Protein AF-A0A9I3EGW0-F1 (afdb_monomer_lite)

Structure (mmCIF, N/CA/C/O backbone):
data_AF-A0A9I3EGW0-F1
#
_entry.id   AF-A0A9I3EGW0-F1
#
loop_
_atom_site.group_PDB
_atom_site.id
_atom_site.type_symbol
_atom_site.label_atom_id
_atom_site.label_alt_id
_atom_site.label_comp_id
_atom_site.label_asym_id
_atom_site.label_entity_id
_atom_site.label_seq_id
_atom_site.pdbx_PDB_ins_code
_atom_site.Cartn_x
_atom_site.Cartn_y
_atom_site.Cartn_z
_atom_site.occupancy
_atom_site.B_iso_or_equiv
_atom_site.auth_seq_id
_atom_site.auth_comp_id
_atom_site.auth_asym_id
_atom_site.auth_atom_id
_atom_site.pdbx_PDB_model_num
ATOM 1 N N . MET A 1 1 ? 18.876 0.125 -2.540 1.00 63.03 1 MET A N 1
ATOM 2 C CA . MET A 1 1 ? 18.101 0.231 -1.279 1.00 63.03 1 MET A CA 1
ATOM 3 C C . MET A 1 1 ? 19.031 0.445 -0.077 1.00 63.03 1 MET A C 1
ATOM 5 O O . MET A 1 1 ? 20.133 -0.092 -0.082 1.00 63.03 1 MET A O 1
ATOM 9 N N . LYS A 1 2 ? 18.629 1.216 0.947 1.00 75.75 2 LYS A N 1
ATOM 10 C CA . LYS A 1 2 ? 19.379 1.402 2.211 1.00 75.75 2 LYS A CA 1
ATOM 11 C C . LYS A 1 2 ? 18.421 1.216 3.392 1.00 75.75 2 LYS A C 1
ATOM 13 O O . LYS A 1 2 ? 17.293 1.690 3.308 1.00 75.75 2 LYS A O 1
ATOM 18 N N . SER A 1 3 ? 18.855 0.535 4.456 1.00 78.50 3 SER A N 1
ATOM 19 C CA . SER A 1 3 ? 18.049 0.418 5.678 1.00 78.50 3 SER A CA 1
ATOM 20 C C . SER A 1 3 ? 18.000 1.743 6.449 1.00 78.50 3 SER A C 1
ATOM 22 O O . SER A 1 3 ? 18.949 2.532 6.416 1.00 78.50 3 SER A O 1
ATOM 24 N N . SER A 1 4 ? 16.899 1.971 7.165 1.00 78.62 4 SER A N 1
ATOM 25 C CA . SER A 1 4 ? 16.780 3.022 8.179 1.00 78.62 4 SER A CA 1
ATOM 26 C C . SER A 1 4 ? 17.587 2.709 9.447 1.00 78.62 4 SER A C 1
ATOM 28 O O . SER A 1 4 ? 17.860 3.614 10.231 1.00 78.62 4 SER A O 1
ATOM 30 N N . VAL A 1 5 ? 17.983 1.448 9.655 1.00 84.06 5 VAL A N 1
ATOM 31 C CA . VAL A 1 5 ? 18.788 1.004 10.799 1.00 84.06 5 VAL A CA 1
ATOM 32 C C . VAL A 1 5 ? 20.274 1.078 10.454 1.00 84.06 5 VAL A C 1
ATOM 34 O O . VAL A 1 5 ? 20.727 0.593 9.413 1.00 84.06 5 VAL A O 1
ATOM 37 N N . GLN A 1 6 ? 21.060 1.689 11.342 1.00 84.75 6 GLN A N 1
ATOM 38 C CA . GLN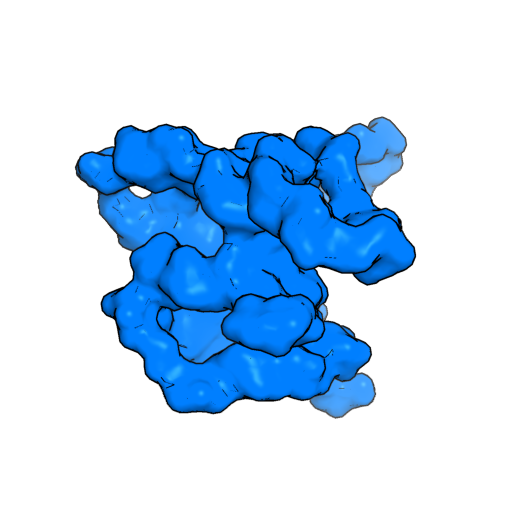 A 1 6 ? 22.506 1.776 11.166 1.00 84.75 6 GLN A CA 1
ATOM 39 C C . GLN A 1 6 ? 23.142 0.380 11.232 1.00 84.75 6 GLN A C 1
ATOM 41 O O . GLN A 1 6 ? 22.783 -0.439 12.071 1.00 84.75 6 GLN A O 1
ATOM 46 N N . ASN A 1 7 ? 24.113 0.131 10.353 1.00 87.50 7 ASN A N 1
ATOM 47 C CA . ASN A 1 7 ? 24.837 -1.139 10.229 1.00 87.50 7 ASN A CA 1
ATOM 48 C C . ASN A 1 7 ? 23.990 -2.351 9.786 1.00 87.50 7 ASN A C 1
ATOM 50 O O . ASN A 1 7 ? 24.441 -3.489 9.908 1.00 87.50 7 ASN A O 1
ATOM 54 N N . GLU A 1 8 ? 22.802 -2.133 9.217 1.00 89.81 8 GLU A N 1
ATOM 55 C CA . GLU A 1 8 ? 21.998 -3.192 8.606 1.00 89.81 8 GLU A CA 1
ATOM 56 C C . GLU A 1 8 ? 22.183 -3.218 7.078 1.00 89.81 8 GLU A C 1
ATOM 58 O O . GLU A 1 8 ? 21.819 -2.279 6.368 1.00 89.81 8 GLU A O 1
ATOM 63 N N . PHE A 1 9 ? 22.744 -4.316 6.557 1.00 91.38 9 PHE A N 1
ATOM 64 C CA . PHE A 1 9 ? 23.149 -4.416 5.144 1.00 91.38 9 PHE A CA 1
ATOM 65 C C . PHE A 1 9 ? 22.477 -5.546 4.359 1.00 91.38 9 PHE A C 1
ATOM 67 O O . PHE A 1 9 ? 22.663 -5.627 3.145 1.00 91.38 9 PHE A O 1
ATOM 74 N N . TRP A 1 10 ? 21.696 -6.419 5.006 1.00 92.50 10 TRP A N 1
ATOM 75 C CA . TRP A 1 10 ? 21.163 -7.623 4.355 1.00 92.50 10 TRP A CA 1
ATOM 76 C C . TRP A 1 10 ? 20.303 -7.284 3.128 1.00 92.50 10 TRP A C 1
ATOM 78 O O . TRP A 1 10 ? 20.488 -7.889 2.076 1.00 92.50 10 TRP A O 1
ATOM 88 N N . ALA A 1 11 ? 19.442 -6.264 3.212 1.00 88.44 11 ALA A N 1
ATOM 89 C CA . ALA A 1 11 ? 18.578 -5.859 2.104 1.00 88.44 11 ALA A CA 1
ATOM 90 C C . ALA A 1 11 ? 19.389 -5.355 0.897 1.00 88.44 11 ALA A C 1
ATOM 92 O O . ALA A 1 11 ? 19.108 -5.723 -0.243 1.00 88.44 11 ALA A O 1
ATOM 93 N N . ALA A 1 12 ? 20.446 -4.573 1.147 1.00 89.81 12 ALA A N 1
ATOM 94 C CA . ALA A 1 12 ? 21.348 -4.092 0.101 1.00 89.81 12 ALA A CA 1
ATOM 95 C C . ALA A 1 12 ? 22.128 -5.246 -0.557 1.00 89.81 12 ALA A C 1
ATOM 97 O O . ALA A 1 12 ? 22.338 -5.247 -1.770 1.00 89.81 12 ALA A O 1
ATOM 98 N N . LEU A 1 13 ? 22.533 -6.251 0.228 1.00 92.69 13 LEU A N 1
ATOM 99 C CA . LEU A 1 13 ? 23.210 -7.445 -0.284 1.00 92.69 13 LEU A CA 1
ATOM 100 C C . LEU A 1 13 ? 22.276 -8.317 -1.135 1.00 92.69 13 LEU A C 1
ATOM 102 O O . LEU A 1 13 ? 22.690 -8.779 -2.199 1.00 92.69 13 LEU A O 1
ATOM 106 N N . VAL A 1 14 ? 21.023 -8.503 -0.711 1.00 91.25 14 VAL A N 1
ATOM 107 C CA . VAL A 1 14 ? 20.000 -9.232 -1.481 1.00 91.25 14 VAL A CA 1
ATOM 108 C C . VAL A 1 14 ? 19.711 -8.525 -2.805 1.00 91.25 14 VAL A C 1
ATOM 110 O O . VAL A 1 14 ? 19.747 -9.162 -3.857 1.00 91.25 14 VAL A O 1
ATOM 113 N N . GLU A 1 15 ? 19.507 -7.206 -2.786 1.00 89.81 15 GLU A N 1
ATOM 114 C CA . GLU A 1 15 ? 19.303 -6.403 -3.999 1.00 89.81 15 GLU A CA 1
ATOM 115 C C . GLU A 1 15 ? 20.497 -6.527 -4.961 1.00 89.81 15 GLU A C 1
ATOM 117 O O . GLU A 1 15 ? 20.309 -6.733 -6.160 1.00 89.81 15 GLU A O 1
ATOM 122 N N . LYS A 1 16 ? 21.733 -6.488 -4.442 1.00 92.06 16 LYS A N 1
ATOM 123 C CA . LYS A 1 16 ? 22.950 -6.678 -5.245 1.00 92.06 16 LYS A CA 1
ATOM 124 C C . LYS A 1 16 ? 23.021 -8.064 -5.884 1.00 92.06 16 LYS A C 1
ATOM 126 O O . LYS A 1 16 ? 23.412 -8.183 -7.045 1.00 92.06 16 LYS A O 1
ATOM 131 N N . ALA A 1 17 ? 22.675 -9.113 -5.140 1.00 92.44 17 ALA A N 1
ATOM 132 C CA . ALA A 1 17 ? 22.644 -10.474 -5.667 1.00 92.44 17 ALA A CA 1
ATOM 133 C C . ALA A 1 17 ? 21.592 -10.616 -6.780 1.00 92.44 17 ALA A C 1
ATOM 135 O O . ALA A 1 17 ? 21.874 -11.215 -7.817 1.00 92.44 17 ALA A O 1
ATOM 136 N N . TYR A 1 18 ? 20.424 -9.995 -6.600 1.00 89.31 18 TYR A N 1
ATOM 137 C CA . TYR A 1 18 ? 19.362 -9.961 -7.602 1.00 89.31 18 TYR A CA 1
ATOM 138 C C . TYR A 1 18 ? 19.782 -9.190 -8.865 1.00 89.31 18 TYR A C 1
ATOM 140 O O . TYR A 1 18 ? 19.627 -9.690 -9.977 1.00 89.31 18 TYR A O 1
ATOM 148 N N . ALA A 1 19 ? 20.418 -8.026 -8.708 1.00 90.25 19 ALA A N 1
ATOM 149 C CA . ALA A 1 19 ? 20.994 -7.265 -9.819 1.00 90.25 19 ALA A CA 1
ATOM 150 C C . ALA A 1 19 ? 22.051 -8.078 -10.581 1.00 90.25 19 ALA A C 1
ATOM 152 O O . ALA A 1 19 ? 22.057 -8.094 -11.809 1.00 90.25 19 ALA A O 1
ATOM 153 N N . LYS A 1 20 ? 22.918 -8.806 -9.863 1.00 92.69 20 LYS A N 1
ATOM 154 C CA . LYS A 1 20 ? 23.927 -9.686 -10.472 1.00 92.69 20 LYS A CA 1
ATOM 155 C C . LYS A 1 20 ? 23.286 -10.794 -11.311 1.00 92.69 20 LYS A C 1
ATOM 157 O O . LYS A 1 20 ? 23.774 -11.063 -12.404 1.00 92.69 20 LYS A O 1
ATOM 162 N N . LEU A 1 21 ? 22.210 -11.419 -10.825 1.00 89.62 21 LEU A N 1
ATOM 163 C CA . LEU A 1 21 ? 21.470 -12.446 -11.570 1.00 89.62 21 LEU A CA 1
ATOM 164 C C . LEU A 1 21 ? 20.878 -11.892 -12.877 1.00 89.62 21 LEU A C 1
ATOM 166 O O . LEU A 1 21 ? 20.855 -12.590 -13.886 1.00 89.62 21 LEU A O 1
ATOM 170 N N . HIS A 1 22 ? 20.435 -10.634 -12.861 1.00 87.69 22 HIS A N 1
ATOM 171 C CA . HIS A 1 22 ? 19.840 -9.953 -14.013 1.00 87.69 22 HIS A CA 1
ATOM 172 C C . HIS A 1 22 ? 20.840 -9.141 -14.857 1.00 87.69 22 HIS A C 1
ATOM 174 O O . HIS A 1 22 ? 20.438 -8.472 -15.806 1.00 87.69 22 HIS A O 1
ATOM 180 N N . GLY A 1 23 ? 22.138 -9.220 -14.553 1.00 91.25 23 GLY A N 1
ATOM 181 C CA . GLY A 1 23 ? 23.229 -8.609 -15.318 1.00 91.25 23 GLY A CA 1
ATOM 182 C C . GLY A 1 23 ? 23.638 -7.206 -14.861 1.00 91.25 23 GLY A C 1
ATOM 183 O O . GLY A 1 23 ? 24.823 -6.881 -14.910 1.00 91.25 23 GLY A O 1
ATOM 184 N N . SER A 1 24 ? 22.712 -6.379 -14.373 1.00 90.25 24 SER A N 1
ATOM 185 C CA . SER A 1 24 ? 23.023 -5.045 -13.842 1.00 90.25 24 SER A CA 1
ATOM 186 C C . SER A 1 24 ? 21.921 -4.514 -12.916 1.00 90.25 24 SER A C 1
ATOM 188 O O . SER A 1 24 ? 20.814 -5.047 -12.867 1.00 90.25 24 SER A O 1
ATOM 190 N N . TYR A 1 25 ? 22.210 -3.432 -12.183 1.00 86.81 25 TYR A N 1
ATOM 191 C CA . TYR A 1 25 ? 21.179 -2.687 -11.443 1.00 86.81 25 TYR A CA 1
ATOM 192 C C . TYR A 1 25 ? 20.186 -1.993 -12.380 1.00 86.81 25 TYR A C 1
ATOM 194 O O . TYR A 1 25 ? 19.007 -1.895 -12.060 1.00 86.81 25 TYR A O 1
ATOM 202 N N . GLU A 1 26 ? 20.654 -1.538 -13.542 1.00 87.81 26 GLU A N 1
ATOM 203 C CA . GLU A 1 26 ? 19.813 -0.900 -14.556 1.00 87.81 26 GLU A CA 1
ATOM 204 C C . GLU A 1 26 ? 18.761 -1.871 -15.105 1.00 87.81 26 GLU A C 1
ATOM 206 O O . GLU A 1 26 ? 17.613 -1.485 -15.303 1.00 87.81 26 GLU A O 1
ATOM 211 N N . ALA A 1 27 ? 19.099 -3.159 -15.225 1.00 85.62 27 ALA A N 1
ATOM 212 C CA . ALA A 1 27 ? 18.158 -4.205 -15.625 1.00 85.62 27 ALA A CA 1
ATOM 213 C C . ALA A 1 27 ? 16.997 -4.417 -14.629 1.00 85.62 27 ALA A C 1
ATOM 215 O O . ALA A 1 27 ? 16.019 -5.087 -14.964 1.00 85.62 27 ALA A O 1
ATOM 216 N N . LEU A 1 28 ? 17.088 -3.866 -13.411 1.00 81.25 28 LEU A N 1
ATOM 217 C CA . LEU A 1 28 ? 16.010 -3.900 -12.418 1.00 81.25 28 LEU A CA 1
ATOM 218 C C . LEU A 1 28 ? 15.031 -2.721 -12.548 1.00 81.25 28 LEU A C 1
ATOM 220 O O . LEU A 1 28 ? 13.969 -2.743 -11.919 1.00 81.25 28 LEU A O 1
ATOM 224 N N . ALA A 1 29 ? 15.362 -1.696 -13.340 1.00 76.94 29 ALA A N 1
ATOM 225 C CA . ALA A 1 29 ? 14.487 -0.550 -13.550 1.00 76.94 29 ALA A CA 1
ATOM 226 C C . ALA A 1 29 ? 13.197 -0.975 -14.277 1.00 76.94 29 ALA A C 1
ATOM 228 O O . ALA A 1 29 ? 13.233 -1.692 -15.274 1.00 76.94 29 ALA A O 1
ATOM 229 N N . GLY A 1 30 ? 12.040 -0.540 -13.769 1.00 68.19 30 GLY A N 1
ATOM 230 C CA . GLY A 1 30 ? 10.738 -0.828 -14.387 1.00 68.19 30 GLY A CA 1
ATOM 231 C C . GLY A 1 30 ? 10.190 -2.243 -14.146 1.00 68.19 30 GLY A C 1
ATOM 232 O O . GLY A 1 30 ? 9.324 -2.704 -14.889 1.00 68.19 30 GLY A O 1
ATOM 233 N N . GLY A 1 31 ? 10.673 -2.958 -13.126 1.00 68.44 31 GLY A N 1
ATOM 234 C CA . GLY A 1 31 ? 10.136 -4.270 -12.756 1.00 68.44 31 GLY A CA 1
ATOM 235 C C . GLY A 1 31 ? 8.711 -4.217 -12.181 1.00 68.44 31 GLY A C 1
ATOM 236 O O . GLY A 1 31 ? 8.377 -3.350 -11.380 1.00 68.44 31 GLY A O 1
ATOM 237 N N . THR A 1 32 ? 7.871 -5.193 -12.537 1.00 69.31 32 THR A N 1
ATOM 238 C CA . THR A 1 32 ? 6.549 -5.408 -11.917 1.00 69.31 32 THR A CA 1
ATOM 239 C C . THR A 1 32 ? 6.678 -6.154 -10.587 1.00 69.31 32 THR A C 1
ATOM 241 O O . THR A 1 32 ? 7.489 -7.084 -10.497 1.00 69.31 32 THR A O 1
ATOM 244 N N . GLY A 1 33 ? 5.811 -5.863 -9.610 1.00 71.50 33 GLY A N 1
ATOM 245 C CA . GLY A 1 33 ? 5.782 -6.553 -8.309 1.00 71.50 33 GLY A CA 1
ATOM 246 C C . GLY A 1 33 ? 5.714 -8.087 -8.404 1.00 71.50 33 GLY A C 1
ATOM 247 O O . GLY A 1 33 ? 6.347 -8.781 -7.610 1.00 71.50 33 GLY A O 1
ATOM 248 N N . ILE A 1 34 ? 5.052 -8.616 -9.440 1.00 78.12 34 ILE A N 1
ATOM 249 C CA . ILE A 1 34 ? 4.980 -10.053 -9.762 1.00 78.12 34 ILE A CA 1
ATOM 250 C C . ILE A 1 34 ? 6.369 -10.695 -9.870 1.00 78.12 34 ILE A C 1
ATOM 252 O O . ILE A 1 34 ? 6.611 -11.748 -9.279 1.00 78.12 34 ILE A O 1
ATOM 256 N N . ARG A 1 35 ? 7.292 -10.070 -10.617 1.00 77.62 35 ARG A N 1
ATOM 257 C CA . ARG A 1 35 ? 8.626 -10.634 -10.891 1.00 77.62 35 ARG A CA 1
ATOM 258 C C . ARG A 1 35 ? 9.433 -10.753 -9.606 1.00 77.62 35 ARG A C 1
ATOM 260 O O . ARG A 1 35 ? 9.998 -11.809 -9.348 1.00 77.62 35 ARG A O 1
ATOM 267 N N . GLY A 1 36 ? 9.422 -9.699 -8.788 1.00 79.19 36 GLY A N 1
ATOM 268 C CA . GLY A 1 36 ? 10.103 -9.696 -7.495 1.00 79.19 36 GLY A CA 1
ATOM 269 C C . GLY A 1 36 ? 9.534 -10.748 -6.543 1.00 79.19 36 GLY A C 1
ATOM 270 O O . GLY A 1 36 ? 10.288 -11.535 -5.979 1.00 79.19 36 GLY A O 1
ATOM 271 N N . MET A 1 37 ? 8.207 -10.823 -6.408 1.00 82.38 37 MET A N 1
ATOM 272 C CA . MET A 1 37 ? 7.581 -11.791 -5.502 1.00 82.38 37 MET A CA 1
ATOM 273 C C . MET A 1 37 ? 7.795 -13.238 -5.944 1.00 82.38 37 MET A C 1
ATOM 275 O O . MET A 1 37 ? 8.158 -14.074 -5.117 1.00 82.38 37 MET A O 1
ATOM 279 N N . THR A 1 38 ? 7.646 -13.529 -7.237 1.00 82.88 38 THR A N 1
ATOM 280 C CA . THR A 1 38 ? 7.876 -14.879 -7.773 1.00 82.88 38 THR A CA 1
ATOM 281 C C . THR A 1 38 ? 9.329 -15.297 -7.577 1.00 82.88 38 THR A C 1
ATOM 283 O O . THR A 1 38 ? 9.592 -16.401 -7.113 1.00 82.88 38 THR A O 1
ATOM 286 N N . ALA A 1 39 ? 10.286 -14.411 -7.866 1.00 82.94 39 ALA A N 1
ATOM 287 C CA . ALA A 1 39 ? 11.700 -14.749 -7.753 1.00 82.94 39 ALA A CA 1
ATOM 288 C C . ALA A 1 39 ? 12.163 -14.947 -6.301 1.00 82.94 39 ALA A C 1
ATOM 290 O O . ALA A 1 39 ? 13.024 -15.783 -6.045 1.00 82.94 39 ALA A O 1
ATOM 291 N N . LEU A 1 40 ? 11.592 -14.201 -5.349 1.00 81.88 40 LEU A N 1
ATOM 292 C CA . LEU A 1 40 ? 11.974 -14.293 -3.937 1.00 81.88 40 LEU A CA 1
ATOM 293 C C . LEU A 1 40 ? 11.271 -15.426 -3.185 1.00 81.88 40 LEU A C 1
ATOM 295 O O . LEU A 1 40 ? 11.812 -15.922 -2.201 1.00 81.88 40 LEU A O 1
ATOM 299 N N . THR A 1 41 ? 10.070 -15.823 -3.612 1.00 83.56 41 THR A N 1
ATOM 300 C CA . THR A 1 41 ? 9.254 -16.794 -2.862 1.00 83.56 41 THR A CA 1
ATOM 301 C C . THR A 1 41 ? 9.033 -18.115 -3.588 1.00 83.56 41 THR A C 1
ATOM 303 O O . THR A 1 41 ? 8.706 -19.106 -2.940 1.00 83.56 41 THR A O 1
ATOM 306 N N . GLY A 1 42 ? 9.158 -18.145 -4.918 1.00 83.12 42 GLY A N 1
ATOM 307 C CA . GLY A 1 42 ? 8.684 -19.261 -5.741 1.00 83.12 42 GLY A CA 1
ATOM 308 C C . GLY A 1 42 ? 7.170 -19.501 -5.644 1.00 83.12 42 GLY A C 1
ATOM 309 O O . GLY A 1 42 ? 6.698 -20.557 -6.059 1.00 83.12 42 GLY A O 1
ATOM 310 N N . GLY A 1 43 ? 6.422 -18.566 -5.047 1.00 84.81 43 GLY A N 1
ATOM 311 C CA . GLY A 1 43 ? 4.992 -18.675 -4.796 1.00 84.81 43 GLY A CA 1
ATOM 312 C C . GLY A 1 43 ? 4.136 -18.389 -6.026 1.00 84.81 43 GLY A C 1
ATOM 313 O O . GLY A 1 43 ? 4.611 -17.909 -7.056 1.00 84.81 43 GLY A O 1
ATOM 314 N N . ILE A 1 44 ? 2.842 -18.672 -5.895 1.00 86.81 44 ILE A N 1
ATOM 315 C CA . ILE A 1 44 ? 1.855 -18.411 -6.942 1.00 86.81 44 ILE A CA 1
ATOM 316 C C . ILE A 1 44 ? 1.363 -16.974 -6.784 1.00 86.81 44 ILE A C 1
ATOM 318 O O . ILE A 1 44 ? 0.809 -16.604 -5.747 1.00 86.81 44 ILE A O 1
ATOM 322 N N . THR A 1 45 ? 1.557 -16.167 -7.824 1.00 87.94 45 THR A N 1
ATOM 323 C CA . THR A 1 45 ? 1.125 -14.768 -7.860 1.00 87.94 45 THR A CA 1
ATOM 324 C C . THR A 1 45 ? -0.173 -14.603 -8.641 1.00 87.94 45 THR A C 1
ATOM 326 O O . THR A 1 45 ? -0.251 -15.003 -9.801 1.00 87.94 45 THR A O 1
ATOM 329 N N . ALA A 1 46 ? -1.153 -13.935 -8.043 1.00 89.25 46 ALA A N 1
ATOM 330 C CA . ALA A 1 46 ? -2.344 -13.427 -8.707 1.00 89.25 46 ALA A CA 1
ATOM 331 C C . ALA A 1 46 ? -2.228 -11.906 -8.881 1.00 89.25 46 ALA A C 1
ATOM 333 O O . ALA A 1 46 ? -1.854 -11.200 -7.945 1.00 89.25 46 ALA A O 1
ATOM 334 N N . HIS A 1 47 ? -2.550 -11.405 -10.073 1.00 90.50 47 HIS A N 1
ATOM 335 C CA . HIS A 1 47 ? -2.544 -9.978 -10.405 1.00 90.50 47 HIS A CA 1
ATOM 336 C C . HIS A 1 47 ? -3.972 -9.498 -10.657 1.00 90.50 47 HIS A C 1
ATOM 338 O O . HIS A 1 47 ? -4.717 -10.136 -11.399 1.00 90.50 47 HIS A O 1
ATOM 344 N N . TYR A 1 48 ? -4.345 -8.386 -10.034 1.00 92.00 48 TYR A N 1
ATOM 345 C CA . TYR A 1 48 ? -5.669 -7.784 -10.115 1.00 92.00 48 TYR A CA 1
ATOM 346 C C . TYR A 1 48 ? -5.541 -6.348 -10.599 1.00 92.00 48 TYR A C 1
ATOM 348 O O . TYR A 1 48 ? -4.836 -5.541 -9.999 1.00 92.00 48 TYR A O 1
ATOM 356 N N . ILE A 1 49 ? -6.266 -6.013 -11.661 1.00 91.69 49 ILE A N 1
ATOM 357 C CA . ILE A 1 49 ? -6.334 -4.652 -12.192 1.00 91.69 49 ILE A CA 1
ATOM 358 C C . ILE A 1 49 ? -7.488 -3.928 -11.496 1.00 91.69 49 ILE A C 1
ATOM 360 O O . ILE A 1 49 ? -8.619 -4.408 -11.527 1.00 91.69 49 ILE A O 1
ATOM 364 N N . LEU A 1 50 ? -7.196 -2.778 -10.891 1.00 90.62 50 LEU A N 1
ATOM 365 C CA . LEU A 1 50 ? -8.169 -1.938 -10.201 1.00 90.62 50 LEU A CA 1
ATOM 366 C C . LEU A 1 50 ? -8.771 -0.912 -11.160 1.00 90.62 50 LEU A C 1
ATOM 368 O O . LEU A 1 50 ? -9.957 -0.970 -11.438 1.00 90.62 50 LEU A O 1
ATOM 372 N N . LYS A 1 51 ? -7.981 0.013 -11.725 1.00 80.81 51 LYS A N 1
ATOM 373 C CA . LYS A 1 51 ? -8.449 1.061 -12.670 1.00 80.81 51 LYS A CA 1
ATOM 374 C C . LYS A 1 51 ? -9.810 1.705 -12.301 1.00 80.81 51 LYS A C 1
ATOM 376 O O . LYS A 1 51 ? -10.593 2.038 -13.189 1.00 80.81 51 LYS A O 1
ATOM 381 N N . GLY A 1 52 ? -10.100 1.885 -11.009 1.00 79.44 52 GLY A N 1
ATOM 382 C CA . GLY A 1 52 ? -11.373 2.430 -10.515 1.00 79.44 52 GLY A CA 1
ATOM 383 C C . GLY A 1 52 ? -12.547 1.443 -10.424 1.00 79.44 52 GLY A C 1
ATOM 384 O O . GLY A 1 52 ? -13.601 1.820 -9.921 1.00 79.44 52 GLY A O 1
ATOM 385 N N . ASN A 1 53 ? -12.370 0.191 -10.845 1.00 83.38 53 ASN A N 1
ATOM 386 C CA . ASN A 1 53 ? -13.330 -0.895 -10.700 1.00 83.38 53 ASN A CA 1
ATOM 387 C C . ASN A 1 53 ? -12.835 -1.906 -9.664 1.00 83.38 53 ASN A C 1
ATOM 389 O O . ASN A 1 53 ? -11.751 -2.470 -9.775 1.00 83.38 53 ASN A O 1
ATOM 393 N N . GLN A 1 54 ? -13.664 -2.178 -8.663 1.00 80.69 54 GLN A N 1
ATOM 394 C CA . GLN A 1 54 ? -13.386 -3.228 -7.693 1.00 80.69 54 GLN A CA 1
ATOM 395 C C . GLN A 1 54 ? -13.655 -4.605 -8.329 1.00 80.69 54 GLN A C 1
ATOM 397 O O . GLN A 1 54 ? -14.794 -4.868 -8.723 1.00 80.69 54 GLN A O 1
ATOM 402 N N . PRO A 1 55 ? -12.676 -5.529 -8.368 1.00 82.50 55 PRO A N 1
ATOM 403 C CA . PRO A 1 55 ? -12.974 -6.941 -8.586 1.00 82.50 55 PRO A CA 1
ATOM 404 C C . PRO A 1 55 ? -13.834 -7.453 -7.423 1.00 82.50 55 PRO A C 1
ATOM 406 O O . PRO A 1 55 ? -13.511 -7.171 -6.266 1.00 82.50 55 PRO A O 1
ATOM 409 N N . HIS A 1 56 ? -14.914 -8.183 -7.726 1.00 74.94 56 HIS A N 1
ATOM 410 C CA . HIS A 1 56 ? -16.005 -8.480 -6.783 1.00 74.94 56 HIS A CA 1
ATOM 411 C C . HIS A 1 56 ? -15.519 -8.979 -5.408 1.00 74.94 56 HIS A C 1
ATOM 413 O O . HIS A 1 56 ? -15.975 -8.468 -4.389 1.00 74.94 56 HIS A O 1
ATOM 419 N N . ASP A 1 57 ? -14.512 -9.855 -5.382 1.00 90.12 57 ASP A N 1
ATOM 420 C CA . ASP A 1 57 ? -14.048 -10.524 -4.159 1.00 90.12 57 ASP A CA 1
ATOM 421 C C . ASP A 1 57 ? -12.666 -10.055 -3.671 1.00 90.12 57 ASP A C 1
ATOM 423 O O . ASP A 1 57 ? -12.055 -10.704 -2.825 1.00 90.12 57 ASP A O 1
ATOM 427 N N . LEU A 1 58 ? -12.106 -8.961 -4.208 1.00 93.44 58 LEU A N 1
ATOM 428 C CA . LEU A 1 58 ? -10.711 -8.597 -3.914 1.00 93.44 58 LEU A CA 1
ATOM 429 C C . LEU A 1 58 ? -10.464 -8.326 -2.424 1.00 93.44 58 LEU A C 1
ATOM 431 O O . LEU A 1 58 ? -9.429 -8.723 -1.890 1.00 93.44 58 LEU A O 1
ATOM 435 N N . PHE A 1 59 ? -11.391 -7.644 -1.751 1.00 95.12 59 PHE A N 1
ATOM 436 C CA . PHE A 1 59 ? -11.225 -7.353 -0.329 1.00 95.12 59 PHE A CA 1
ATOM 437 C C . PHE A 1 59 ? -11.257 -8.643 0.495 1.00 95.12 59 PHE A C 1
ATOM 439 O O . PHE A 1 59 ? -10.410 -8.844 1.356 1.00 95.12 59 PHE A O 1
ATOM 446 N N . GLU A 1 60 ? -12.195 -9.532 0.191 1.00 94.81 60 GLU A N 1
ATOM 447 C CA . GLU A 1 60 ? -12.376 -10.836 0.823 1.00 94.81 60 GLU A CA 1
ATOM 448 C C . GLU A 1 60 ? -11.150 -11.739 0.589 1.00 94.81 60 GLU A C 1
ATOM 450 O O . GLU A 1 60 ? -10.701 -12.446 1.491 1.00 94.81 60 GLU A O 1
ATOM 455 N N . ILE A 1 61 ? -10.551 -11.670 -0.602 1.00 94.19 61 ILE A N 1
ATOM 456 C CA . ILE A 1 61 ? -9.288 -12.339 -0.934 1.00 94.19 61 ILE A CA 1
ATOM 457 C C . ILE A 1 61 ? -8.151 -11.781 -0.065 1.00 94.19 61 ILE A C 1
ATOM 459 O O . ILE A 1 61 ? -7.434 -12.559 0.565 1.00 94.19 61 ILE A O 1
ATOM 463 N N . LEU A 1 62 ? -7.985 -10.458 0.020 1.00 95.19 62 LEU A N 1
ATOM 464 C CA . LEU A 1 62 ? -6.956 -9.841 0.870 1.00 95.19 62 LEU A CA 1
ATOM 465 C C . LEU A 1 62 ? -7.150 -10.203 2.350 1.00 95.19 62 LEU A C 1
ATOM 467 O O . LEU A 1 62 ? -6.194 -10.582 3.024 1.00 95.19 62 LEU A O 1
ATOM 471 N N . GLU A 1 63 ? -8.390 -10.152 2.829 1.00 95.31 63 GLU A N 1
ATOM 472 C CA . GLU A 1 63 ? -8.793 -10.495 4.197 1.00 95.31 63 GLU A CA 1
ATOM 473 C C . GLU A 1 63 ? -8.462 -11.951 4.534 1.00 95.31 63 GLU A C 1
ATOM 475 O O . GLU A 1 63 ? -7.969 -12.242 5.623 1.00 95.31 63 GLU A O 1
ATOM 480 N N . LYS A 1 64 ? -8.644 -12.861 3.574 1.00 94.06 64 LYS A N 1
ATOM 481 C CA . LYS A 1 64 ? -8.317 -14.279 3.731 1.00 94.06 64 LYS A CA 1
ATOM 482 C C . LYS A 1 64 ? -6.815 -14.560 3.688 1.00 94.06 64 LYS A C 1
ATOM 484 O O . LYS A 1 64 ? -6.329 -15.364 4.480 1.00 94.06 64 LYS A O 1
ATOM 489 N N . TYR A 1 65 ? -6.082 -13.973 2.741 1.00 93.00 65 TYR A N 1
ATOM 490 C CA . TYR A 1 65 ? -4.711 -14.404 2.438 1.00 93.00 65 TYR A CA 1
ATOM 491 C C . TYR A 1 65 ? -3.622 -13.634 3.194 1.00 93.00 65 TYR A C 1
ATOM 493 O O . TYR A 1 65 ? -2.584 -14.228 3.490 1.00 93.00 65 TYR A O 1
ATOM 501 N N . LEU A 1 66 ? -3.830 -12.363 3.556 1.00 93.75 66 LEU A N 1
ATOM 502 C CA . LEU A 1 66 ? -2.822 -11.595 4.304 1.00 93.75 66 LEU A CA 1
ATOM 503 C C . LEU A 1 66 ? -2.482 -12.225 5.672 1.00 93.75 66 LEU A C 1
ATOM 505 O O . LEU A 1 66 ? -1.293 -12.366 5.970 1.00 93.75 66 LEU A O 1
ATOM 509 N N . PRO A 1 67 ? -3.453 -12.706 6.480 1.00 92.62 67 PRO A N 1
ATOM 510 C CA . PRO A 1 67 ? -3.146 -13.415 7.728 1.00 92.62 67 PRO A CA 1
ATOM 511 C C . PRO A 1 67 ? -2.407 -14.743 7.508 1.00 92.62 67 PRO A C 1
ATOM 513 O O . PRO A 1 67 ? -1.648 -15.181 8.369 1.00 92.62 67 PRO A O 1
ATOM 516 N N . LEU A 1 68 ? -2.575 -15.365 6.335 1.00 90.81 68 LEU A N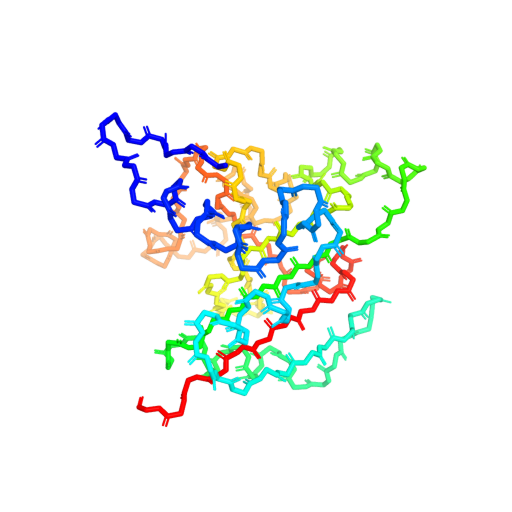 1
ATOM 517 C CA . LEU A 1 68 ? -1.893 -16.599 5.926 1.00 90.81 68 LEU A CA 1
ATOM 518 C C . LEU A 1 68 ? -0.484 -16.342 5.364 1.00 90.81 68 LEU A C 1
ATOM 520 O O . LEU A 1 68 ? 0.058 -17.173 4.638 1.00 90.81 68 LEU A O 1
ATOM 524 N N . ARG A 1 69 ? 0.120 -15.194 5.700 1.0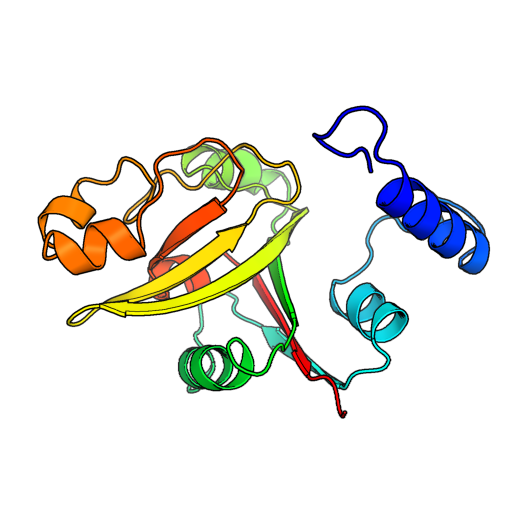0 88.44 69 ARG A N 1
ATOM 525 C CA . ARG A 1 69 ? 1.471 -14.784 5.282 1.00 88.44 69 ARG A CA 1
ATOM 526 C C . ARG A 1 69 ? 1.629 -14.630 3.765 1.00 88.44 69 ARG A C 1
ATOM 528 O O . ARG A 1 69 ? 2.754 -14.671 3.264 1.00 88.44 69 ARG A O 1
ATOM 535 N N . ALA A 1 70 ? 0.532 -14.426 3.030 1.00 91.88 70 ALA A N 1
ATOM 536 C CA . ALA A 1 70 ? 0.633 -13.999 1.643 1.00 91.88 70 ALA A CA 1
ATOM 537 C C . ALA A 1 70 ? 1.259 -12.602 1.577 1.00 91.88 70 ALA A C 1
ATOM 539 O O . ALA A 1 70 ? 0.984 -11.737 2.410 1.00 91.88 70 ALA A O 1
ATOM 540 N N . LEU A 1 71 ? 2.096 -12.382 0.569 1.00 93.06 71 LEU A N 1
ATOM 541 C CA . LEU A 1 71 ? 2.660 -11.065 0.296 1.00 93.06 71 LEU A CA 1
ATOM 542 C C . LEU A 1 71 ? 1.737 -10.329 -0.663 1.00 93.06 71 LEU A C 1
ATOM 544 O O . LEU A 1 71 ? 1.244 -10.930 -1.614 1.00 93.06 71 LEU A O 1
ATOM 548 N N . ALA A 1 72 ? 1.530 -9.035 -0.450 1.00 94.62 72 ALA A N 1
ATOM 549 C CA . ALA A 1 72 ? 0.749 -8.226 -1.367 1.00 94.62 72 ALA A CA 1
ATOM 550 C C . ALA A 1 72 ? 1.443 -6.899 -1.666 1.00 94.62 72 ALA A C 1
ATOM 552 O O . ALA A 1 72 ? 1.947 -6.211 -0.775 1.00 94.62 72 ALA A O 1
ATOM 553 N N . THR A 1 73 ? 1.450 -6.533 -2.940 1.00 95.06 73 THR A N 1
ATOM 554 C CA . THR A 1 73 ? 1.957 -5.252 -3.429 1.00 95.06 73 THR A CA 1
ATOM 555 C C . THR A 1 73 ? 0.894 -4.570 -4.268 1.00 95.06 73 THR A C 1
ATOM 557 O O . THR A 1 73 ? 0.037 -5.223 -4.856 1.00 95.06 73 THR A O 1
ATOM 560 N N . CYS A 1 74 ? 0.936 -3.251 -4.327 1.00 94.75 74 CYS A N 1
ATOM 561 C CA . CYS A 1 74 ? 0.085 -2.456 -5.202 1.00 94.75 74 CYS A CA 1
ATOM 562 C C . CYS A 1 74 ? 0.916 -1.362 -5.860 1.00 94.75 74 CYS A C 1
ATOM 564 O O . CYS A 1 74 ? 1.976 -0.991 -5.350 1.00 94.75 74 CYS A O 1
ATOM 566 N N . ALA A 1 75 ? 0.465 -0.855 -7.000 1.00 94.31 75 ALA A N 1
ATOM 567 C CA . ALA A 1 75 ? 1.197 0.178 -7.713 1.00 94.31 75 ALA A CA 1
ATOM 568 C C . ALA A 1 75 ? 0.277 1.235 -8.320 1.00 94.31 75 ALA A C 1
ATOM 570 O O . ALA A 1 75 ? -0.933 1.055 -8.492 1.00 94.31 75 ALA A O 1
ATOM 571 N N . ILE A 1 76 ? 0.888 2.382 -8.600 1.00 94.56 76 ILE A N 1
ATOM 572 C CA . ILE A 1 76 ? 0.279 3.494 -9.320 1.00 94.56 76 ILE A CA 1
ATOM 573 C C . ILE A 1 76 ? 1.100 3.680 -10.591 1.00 94.56 76 ILE A C 1
ATOM 575 O O . ILE A 1 76 ? 2.288 3.984 -10.523 1.00 94.56 76 ILE A O 1
ATOM 579 N N . HIS A 1 77 ? 0.472 3.521 -11.750 1.00 91.88 77 HIS A N 1
ATOM 580 C CA . HIS A 1 77 ? 1.102 3.554 -13.073 1.00 91.88 77 HIS A CA 1
ATOM 581 C C . HIS A 1 77 ? 0.745 4.813 -13.872 1.00 91.88 77 HIS A C 1
ATOM 583 O O . HIS A 1 77 ? 0.955 4.876 -15.082 1.00 91.88 77 HIS A O 1
ATOM 589 N N . LYS A 1 78 ? 0.189 5.834 -13.213 1.00 90.81 78 LYS A N 1
ATOM 590 C CA . LYS A 1 78 ? -0.125 7.112 -13.856 1.00 90.81 78 LYS A CA 1
ATOM 591 C C . LYS A 1 78 ? 1.136 7.830 -14.335 1.00 90.81 78 LYS A C 1
ATOM 593 O O . LYS A 1 78 ? 2.154 7.844 -13.654 1.00 90.81 78 LYS A O 1
ATOM 598 N N . ASN A 1 79 ? 1.020 8.490 -15.483 1.00 90.44 79 ASN A N 1
ATOM 599 C CA . ASN A 1 79 ? 2.073 9.347 -16.019 1.00 90.44 79 ASN A CA 1
ATOM 600 C C . ASN A 1 79 ? 2.281 10.593 -15.145 1.00 90.44 79 ASN A C 1
ATOM 602 O O . ASN A 1 79 ? 1.371 11.029 -14.431 1.00 90.44 79 ASN A O 1
ATOM 606 N N . ASP A 1 80 ? 3.439 11.234 -15.307 1.00 90.88 80 ASP A N 1
ATOM 607 C CA . ASP A 1 80 ? 3.838 12.429 -14.549 1.00 90.88 80 ASP A CA 1
ATOM 608 C C . ASP A 1 80 ? 2.860 13.605 -14.661 1.00 90.88 80 ASP A C 1
ATOM 610 O O . ASP A 1 80 ? 2.781 14.425 -13.750 1.00 90.88 80 ASP A O 1
ATOM 614 N N . GLN A 1 81 ? 2.033 13.654 -15.708 1.00 92.81 81 GLN A N 1
ATOM 615 C CA . GLN A 1 81 ? 0.959 14.644 -15.837 1.00 92.81 81 GLN A CA 1
ATOM 616 C C . GLN A 1 81 ? -0.033 14.635 -14.656 1.00 92.81 81 GLN A C 1
ATOM 618 O O . GLN A 1 81 ? -0.628 15.662 -14.343 1.00 92.81 81 GLN A O 1
ATOM 623 N N . TYR A 1 82 ? -0.205 13.496 -13.974 1.00 90.69 82 TYR A N 1
ATOM 624 C CA . TYR A 1 82 ? -1.088 13.367 -12.809 1.00 90.69 82 TYR A CA 1
ATOM 625 C C . TYR A 1 82 ? -0.355 13.515 -11.473 1.00 90.69 82 TYR A C 1
ATOM 627 O O . TYR A 1 82 ? -0.995 13.494 -10.422 1.00 90.69 82 TYR A O 1
ATOM 635 N N . LYS A 1 83 ? 0.972 13.682 -11.490 1.00 93.25 83 LYS A N 1
ATOM 636 C CA . LYS A 1 83 ? 1.827 13.690 -10.297 1.00 93.25 83 LYS A CA 1
ATOM 637 C C . LYS A 1 83 ? 1.327 14.654 -9.222 1.00 93.25 83 LYS A C 1
ATOM 639 O O . LYS A 1 83 ? 1.165 14.246 -8.079 1.00 93.25 83 LYS A O 1
ATOM 644 N N . HIS A 1 84 ? 0.981 15.885 -9.597 1.00 94.69 84 HIS A N 1
ATOM 645 C CA . HIS A 1 84 ? 0.472 16.890 -8.656 1.00 94.69 84 HIS A CA 1
ATOM 646 C C . HIS A 1 84 ? -0.811 16.458 -7.935 1.00 94.69 84 HIS A C 1
ATOM 648 O O . HIS A 1 84 ? -0.960 16.718 -6.743 1.00 94.69 84 HIS A O 1
ATOM 654 N N . VAL A 1 85 ? -1.722 15.767 -8.629 1.00 94.69 85 VAL A N 1
ATOM 655 C CA . VAL A 1 85 ? -2.985 15.298 -8.040 1.00 94.69 85 VAL A CA 1
ATOM 656 C C . VAL A 1 85 ? -2.703 14.250 -6.966 1.00 94.69 85 VAL A C 1
ATOM 658 O O . VAL A 1 85 ? -3.203 14.361 -5.849 1.00 94.69 85 VAL A O 1
ATOM 661 N N . TYR A 1 86 ? -1.849 13.275 -7.270 1.00 96.12 86 TYR A N 1
ATOM 662 C CA . TYR A 1 86 ? -1.486 12.211 -6.334 1.00 96.12 86 TYR A CA 1
ATOM 663 C C . TYR A 1 86 ? -0.641 12.725 -5.163 1.00 96.12 86 TYR A C 1
ATOM 665 O O . TYR A 1 86 ? -0.897 12.369 -4.015 1.00 96.12 86 TYR A O 1
ATOM 673 N N . GLU A 1 87 ? 0.307 13.626 -5.413 1.00 95.62 87 GLU A N 1
ATOM 674 C CA . GLU A 1 87 ? 1.159 14.190 -4.362 1.00 95.62 87 GLU A CA 1
ATOM 675 C C . GLU A 1 87 ? 0.380 15.081 -3.392 1.00 95.62 87 GLU A C 1
ATOM 677 O O . GLU A 1 87 ? 0.703 15.119 -2.201 1.00 95.62 87 GLU A O 1
ATOM 682 N N . SER A 1 88 ? -0.683 15.743 -3.865 1.00 95.94 88 SER A N 1
ATOM 683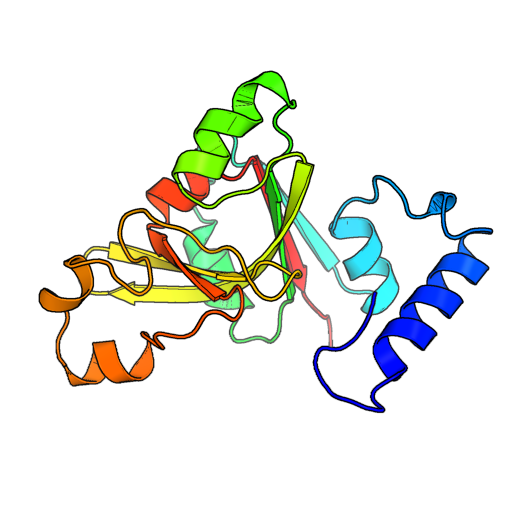 C CA . SER A 1 88 ? -1.565 16.544 -3.007 1.00 95.94 88 SER A CA 1
ATOM 684 C C . SER A 1 88 ? -2.232 15.705 -1.910 1.00 95.94 88 SER A C 1
ATOM 686 O O . SER A 1 88 ? -2.392 16.175 -0.784 1.00 95.94 88 SER A O 1
ATOM 688 N N . VAL A 1 89 ? -2.517 14.432 -2.203 1.00 96.38 89 VAL A N 1
ATOM 689 C CA . VAL A 1 89 ? -3.085 13.456 -1.262 1.00 96.38 89 VAL A CA 1
ATOM 690 C C . VAL A 1 89 ? -2.033 12.529 -0.644 1.00 96.38 89 VAL A C 1
ATOM 692 O O . VAL A 1 89 ? -2.389 11.607 0.084 1.00 96.38 89 VAL A O 1
ATOM 695 N N . GLY A 1 90 ? -0.741 12.776 -0.887 1.00 95.94 90 GLY A N 1
ATOM 696 C CA . GLY A 1 90 ? 0.357 12.022 -0.272 1.00 95.94 90 GLY A CA 1
ATOM 697 C C . GLY A 1 90 ? 0.730 10.705 -0.963 1.00 95.94 90 GLY A C 1
ATOM 698 O O . GLY A 1 90 ? 1.410 9.871 -0.373 1.00 95.94 90 GLY A O 1
ATOM 699 N N . LEU A 1 91 ? 0.320 10.511 -2.216 1.00 97.00 91 LEU A N 1
ATOM 700 C CA . LEU A 1 91 ? 0.676 9.351 -3.038 1.00 97.00 91 LEU A CA 1
ATOM 701 C C . LEU A 1 91 ? 1.712 9.718 -4.110 1.00 97.00 91 LEU A C 1
ATOM 703 O O . LEU A 1 91 ? 1.848 10.876 -4.507 1.00 97.00 91 LEU A O 1
ATOM 707 N N . ARG A 1 92 ? 2.443 8.718 -4.606 1.00 95.62 92 ARG A N 1
ATOM 708 C CA . ARG A 1 92 ? 3.447 8.853 -5.666 1.00 95.62 92 ARG A CA 1
ATOM 709 C C . ARG A 1 92 ? 3.044 8.013 -6.866 1.00 95.62 92 ARG A C 1
ATOM 711 O O . ARG A 1 92 ? 2.719 6.837 -6.734 1.00 95.62 92 ARG A O 1
ATOM 718 N N . VAL A 1 93 ? 3.073 8.638 -8.036 1.00 94.56 93 VAL A N 1
ATOM 719 C CA . VAL A 1 93 ? 2.866 7.955 -9.314 1.00 94.56 93 VAL A CA 1
ATOM 720 C C . VAL A 1 93 ? 4.125 7.192 -9.725 1.00 94.56 93 VAL A C 1
ATOM 722 O O . VAL A 1 93 ? 5.214 7.497 -9.244 1.00 94.56 93 VAL A O 1
ATOM 725 N N . GLN A 1 94 ? 3.968 6.214 -10.617 1.00 92.19 94 GLN A N 1
ATOM 726 C CA . GLN A 1 94 ? 5.035 5.314 -11.074 1.00 92.19 94 GLN A CA 1
ATOM 727 C C . GLN A 1 94 ? 5.770 4.621 -9.916 1.00 92.19 94 GLN A C 1
ATOM 729 O O . GLN A 1 94 ? 6.983 4.424 -9.958 1.00 92.19 94 GLN A O 1
ATOM 734 N N . HIS A 1 95 ? 5.031 4.271 -8.860 1.00 93.19 95 HIS A N 1
ATOM 735 C CA . HIS A 1 95 ? 5.606 3.785 -7.609 1.00 93.19 95 HIS A CA 1
ATOM 736 C C . HIS A 1 95 ? 4.871 2.559 -7.080 1.00 93.19 95 HIS A C 1
ATOM 738 O O . HIS A 1 95 ? 3.656 2.422 -7.246 1.00 93.19 95 HIS A O 1
ATOM 744 N N . ALA A 1 96 ? 5.632 1.677 -6.433 1.00 92.88 96 ALA A N 1
ATOM 745 C CA . ALA A 1 96 ? 5.133 0.457 -5.819 1.00 92.88 96 ALA A CA 1
ATOM 746 C C . ALA A 1 96 ? 5.041 0.613 -4.298 1.00 92.88 96 ALA A C 1
ATOM 748 O O . ALA A 1 96 ? 5.920 1.180 -3.650 1.00 92.88 96 ALA A O 1
ATOM 749 N N . TYR A 1 97 ? 3.985 0.045 -3.739 1.00 95.75 97 TYR A N 1
ATOM 750 C CA . TYR A 1 97 ? 3.648 0.042 -2.326 1.00 95.75 97 TYR A CA 1
ATOM 751 C C . TYR A 1 97 ? 3.403 -1.396 -1.858 1.00 95.75 97 TYR A C 1
ATOM 753 O O . TYR A 1 97 ? 3.157 -2.302 -2.658 1.00 95.75 97 TYR A O 1
ATOM 761 N N . SER A 1 98 ? 3.477 -1.618 -0.548 1.00 95.69 98 SER A N 1
ATOM 762 C CA . SER A 1 98 ? 3.106 -2.899 0.069 1.00 95.69 98 SER A CA 1
ATOM 763 C C . SER A 1 98 ? 1.719 -2.801 0.686 1.00 95.69 98 SER A C 1
ATOM 765 O O . SER A 1 98 ? 1.432 -1.823 1.371 1.00 95.69 98 SER A O 1
ATOM 767 N N . VAL A 1 99 ? 0.880 -3.816 0.495 1.00 97.25 99 VAL A N 1
ATOM 768 C CA . VAL A 1 99 ? -0.374 -3.955 1.242 1.00 97.25 99 VAL A CA 1
ATOM 769 C C . VAL A 1 99 ? -0.079 -4.826 2.454 1.00 97.25 99 VAL A C 1
ATOM 771 O O . VAL A 1 99 ? 0.317 -5.981 2.309 1.00 97.25 99 VAL A O 1
ATOM 774 N N . LEU A 1 100 ? -0.224 -4.259 3.648 1.00 95.81 100 LEU A N 1
ATOM 775 C CA . LEU A 1 100 ? 0.157 -4.932 4.887 1.00 95.81 100 LEU A CA 1
ATOM 776 C C . LEU A 1 100 ? -1.025 -5.647 5.531 1.00 95.81 100 LEU A C 1
ATOM 778 O O . LEU A 1 100 ? -0.899 -6.786 5.973 1.00 95.81 100 LEU A O 1
ATOM 782 N N . ARG A 1 101 ? -2.161 -4.952 5.643 1.00 96.12 101 ARG A N 1
ATOM 783 C CA . ARG A 1 101 ? -3.324 -5.408 6.414 1.00 96.12 101 ARG A CA 1
ATOM 784 C C . ARG A 1 101 ? -4.615 -4.894 5.794 1.00 96.12 101 ARG A C 1
ATOM 786 O O . ARG A 1 101 ? -4.624 -3.847 5.152 1.00 96.12 101 ARG A O 1
ATOM 793 N N . VAL A 1 102 ? -5.708 -5.601 6.049 1.00 97.06 102 VAL A N 1
ATOM 794 C CA . VAL A 1 102 ? -7.069 -5.112 5.811 1.00 97.06 102 VAL A CA 1
ATOM 795 C C . VAL A 1 102 ? -7.913 -5.349 7.055 1.00 97.06 102 VAL A C 1
ATOM 797 O O . VAL A 1 102 ? -7.667 -6.304 7.790 1.00 97.06 102 VAL A O 1
ATOM 800 N N . VAL A 1 103 ? -8.884 -4.475 7.308 1.00 95.75 103 VAL A N 1
ATOM 801 C CA . VAL A 1 103 ? -9.816 -4.621 8.433 1.00 95.75 103 VAL A CA 1
ATOM 802 C C . VAL A 1 103 ? -11.197 -4.099 8.052 1.00 95.75 103 VAL A C 1
ATOM 804 O O . VAL A 1 103 ? -11.326 -3.162 7.258 1.00 95.75 103 VAL A O 1
ATOM 807 N N . ARG A 1 104 ? -12.239 -4.713 8.613 1.00 94.69 104 ARG A N 1
ATOM 808 C CA . ARG A 1 104 ? -13.608 -4.190 8.579 1.00 94.69 104 ARG A CA 1
ATOM 809 C C . ARG A 1 104 ? -13.872 -3.473 9.888 1.00 94.69 104 ARG A C 1
ATOM 811 O O . ARG A 1 104 ? -13.802 -4.092 10.943 1.00 94.69 104 ARG A O 1
ATOM 818 N N . LEU A 1 105 ? -14.171 -2.186 9.799 1.00 89.81 105 LEU A N 1
ATOM 819 C CA . LEU A 1 105 ? -14.475 -1.352 10.946 1.00 89.81 105 LEU A CA 1
ATOM 820 C C . LEU A 1 105 ? -15.870 -0.764 10.768 1.00 89.81 105 LEU A C 1
ATOM 822 O O . LEU A 1 105 ? -16.100 0.061 9.880 1.00 89.81 105 LEU A O 1
ATOM 826 N N . CYS A 1 106 ? -16.817 -1.232 11.579 1.00 82.69 106 CYS A N 1
ATOM 827 C CA . CYS A 1 106 ? -18.241 -0.938 11.416 1.00 82.69 106 CYS A CA 1
ATOM 828 C C . CYS A 1 106 ? -18.705 -1.214 9.966 1.00 82.69 106 CYS A C 1
ATOM 830 O O . CYS A 1 106 ? -18.683 -2.354 9.509 1.00 82.69 106 CYS A O 1
ATOM 832 N N . ASN A 1 107 ? -19.076 -0.165 9.222 1.00 85.94 107 ASN A N 1
ATOM 833 C CA . ASN A 1 107 ? -19.521 -0.238 7.825 1.00 85.94 107 ASN A CA 1
ATOM 834 C C . ASN A 1 107 ? -18.428 0.153 6.811 1.00 85.94 107 ASN A C 1
ATOM 836 O O . ASN A 1 107 ? -18.730 0.391 5.641 1.00 85.94 107 ASN A O 1
ATOM 840 N N . VAL A 1 108 ? -17.164 0.256 7.235 1.00 92.56 108 VAL A N 1
ATOM 841 C CA . VAL A 1 108 ? -16.048 0.693 6.388 1.00 92.56 108 VAL A CA 1
ATOM 842 C C . VAL A 1 108 ? -15.008 -0.416 6.252 1.00 92.56 108 VAL A C 1
ATOM 844 O O . VAL A 1 108 ? -14.571 -1.023 7.225 1.00 92.56 108 VAL A O 1
ATOM 847 N N . LYS A 1 109 ? -14.587 -0.666 5.012 1.00 95.81 109 LYS A N 1
ATOM 848 C CA . LYS A 1 109 ? -13.452 -1.527 4.668 1.00 95.81 109 LYS A CA 1
ATOM 849 C C . LYS A 1 109 ? -12.188 -0.671 4.610 1.00 95.81 109 LYS A C 1
ATOM 851 O O . LYS A 1 109 ? -12.154 0.291 3.838 1.00 95.81 109 LYS A O 1
ATOM 856 N N . LEU A 1 110 ? -11.168 -1.007 5.392 1.00 97.12 110 LEU A N 1
ATOM 857 C CA . LEU A 1 110 ? -9.897 -0.283 5.447 1.00 97.12 110 LEU A CA 1
ATOM 858 C C . LEU A 1 110 ? -8.740 -1.148 4.949 1.00 97.12 110 LEU A C 1
ATOM 860 O O . LEU A 1 110 ? -8.716 -2.361 5.167 1.00 97.12 110 LEU A O 1
ATOM 864 N N . VAL A 1 111 ? -7.769 -0.500 4.308 1.00 97.69 111 VAL A N 1
ATOM 865 C CA . VAL A 1 111 ? -6.514 -1.107 3.847 1.00 97.69 111 VAL A CA 1
ATOM 866 C C . VAL A 1 111 ? -5.347 -0.336 4.435 1.00 97.69 111 VAL A C 1
ATOM 868 O O . VAL A 1 111 ? -5.307 0.890 4.351 1.00 97.69 111 VAL A O 1
ATOM 871 N N . CYS A 1 112 ? -4.401 -1.067 5.007 1.00 97.56 112 CYS A N 1
ATOM 872 C CA . CYS A 1 112 ? -3.125 -0.562 5.478 1.00 97.56 112 CYS A CA 1
ATOM 873 C C . CYS A 1 112 ? -2.084 -0.757 4.375 1.00 97.56 112 CYS A C 1
ATOM 875 O O . CYS A 1 112 ? -1.801 -1.890 3.964 1.00 97.56 112 CYS A O 1
ATOM 877 N N . VAL A 1 113 ? -1.534 0.349 3.891 1.00 97.81 113 VAL A N 1
ATOM 878 C CA . VAL A 1 113 ? -0.569 0.403 2.794 1.00 97.81 113 VAL A CA 1
ATOM 879 C C . VAL A 1 113 ? 0.727 1.015 3.309 1.00 97.81 113 VAL A C 1
ATOM 881 O O . VAL A 1 113 ? 0.702 1.900 4.158 1.00 97.81 113 VAL A O 1
ATOM 884 N N . ARG A 1 114 ? 1.867 0.556 2.791 1.00 97.00 114 ARG A N 1
ATOM 885 C CA . ARG A 1 114 ? 3.183 1.088 3.144 1.00 97.00 114 ARG A CA 1
ATOM 886 C C . ARG A 1 114 ? 3.969 1.553 1.930 1.00 97.00 114 ARG A C 1
ATOM 888 O O . ARG A 1 114 ? 4.203 0.787 0.992 1.00 97.00 114 ARG A O 1
ATOM 895 N N . ASN A 1 115 ? 4.432 2.796 1.994 1.00 95.81 115 ASN A N 1
ATOM 896 C CA . ASN A 1 115 ? 5.433 3.357 1.103 1.00 95.81 115 ASN A CA 1
ATOM 897 C C . ASN A 1 115 ? 6.822 2.789 1.459 1.00 95.81 115 ASN A C 1
ATOM 899 O O . ASN A 1 115 ? 7.284 2.982 2.588 1.00 95.81 115 ASN A O 1
ATOM 903 N N . PRO A 1 116 ? 7.533 2.129 0.526 1.00 91.12 116 PRO A N 1
ATOM 904 C CA . PRO A 1 116 ? 8.860 1.570 0.792 1.00 91.12 116 PRO A CA 1
ATOM 905 C C . PRO A 1 116 ? 9.919 2.624 1.148 1.00 91.12 116 PRO A C 1
ATOM 907 O O . PRO A 1 116 ? 10.962 2.267 1.688 1.00 91.12 116 PRO A O 1
ATOM 910 N N . TRP A 1 117 ? 9.676 3.910 0.878 1.00 90.19 117 TRP A N 1
ATOM 911 C CA . TRP A 1 117 ? 10.570 4.993 1.303 1.00 90.19 117 TRP A CA 1
ATOM 912 C C . TRP A 1 117 ? 10.575 5.227 2.815 1.00 90.19 117 TRP A C 1
ATOM 914 O O . TRP A 1 117 ? 11.478 5.892 3.321 1.00 90.19 117 TRP A O 1
ATOM 924 N N . GLY A 1 118 ? 9.586 4.701 3.536 1.00 87.75 118 GLY A N 1
ATOM 925 C CA . GLY A 1 118 ? 9.492 4.870 4.982 1.00 87.75 118 GLY A CA 1
ATOM 926 C C . GLY A 1 118 ? 9.099 6.281 5.425 1.00 87.75 118 GLY A C 1
ATOM 927 O O . GLY A 1 118 ? 9.343 6.626 6.570 1.00 87.75 118 GLY A O 1
ATOM 928 N N . HIS A 1 119 ? 8.565 7.090 4.510 1.00 89.06 119 HIS A N 1
ATOM 929 C CA . HIS A 1 119 ? 8.019 8.429 4.733 1.00 89.06 119 HIS A CA 1
ATOM 930 C C . HIS A 1 119 ? 7.088 8.779 3.560 1.00 89.06 119 HIS A C 1
ATOM 932 O O . HIS A 1 119 ? 7.047 8.043 2.566 1.00 89.06 119 HIS A O 1
ATOM 938 N N . VAL A 1 120 ? 6.395 9.919 3.633 1.00 92.81 120 VAL A N 1
ATOM 939 C CA . VAL A 1 120 ? 5.375 10.363 2.656 1.00 92.81 120 VAL A CA 1
ATOM 940 C C . VAL A 1 120 ? 4.184 9.411 2.625 1.00 92.81 120 VAL A C 1
ATOM 942 O O . VAL A 1 120 ? 4.196 8.368 1.964 1.00 92.81 120 VAL A O 1
ATOM 945 N N . GLU A 1 121 ? 3.140 9.842 3.318 1.00 95.69 121 GLU A N 1
ATOM 946 C CA . GLU A 1 121 ? 1.953 9.055 3.617 1.00 95.69 121 GLU A CA 1
ATOM 947 C C . GLU A 1 121 ? 0.686 9.716 3.083 1.00 95.69 121 GLU A C 1
ATOM 949 O O . GLU A 1 121 ? 0.649 10.921 2.810 1.00 95.69 121 GLU A O 1
ATOM 954 N N . TRP A 1 122 ? -0.363 8.905 2.963 1.00 97.12 122 TRP A N 1
ATOM 955 C CA . TRP A 1 122 ? -1.704 9.335 2.592 1.00 97.12 122 TRP A CA 1
ATOM 956 C C . TRP A 1 122 ? -2.224 10.455 3.498 1.00 97.12 122 TRP A C 1
ATOM 958 O O . TRP A 1 122 ? -2.124 10.381 4.718 1.00 97.12 122 TRP A O 1
ATOM 968 N N . LYS A 1 123 ? -2.835 11.478 2.894 1.00 96.62 123 LYS A N 1
ATOM 969 C CA . LYS A 1 123 ? -3.375 12.663 3.588 1.00 96.62 123 LYS A CA 1
ATOM 970 C C . LYS A 1 123 ? -4.901 12.740 3.587 1.00 96.62 123 LYS A C 1
ATOM 972 O O . LYS A 1 123 ? -5.469 13.697 4.104 1.00 96.62 123 LYS A O 1
ATOM 977 N N . GLY A 1 124 ? -5.576 11.774 2.967 1.00 95.81 124 GLY A N 1
ATOM 978 C CA . GLY A 1 124 ? -7.034 11.749 2.890 1.00 95.81 124 GLY A CA 1
ATOM 979 C C . GLY A 1 124 ? -7.689 11.105 4.112 1.00 95.81 124 GLY A C 1
ATOM 980 O O . GLY A 1 124 ? -7.118 11.032 5.204 1.00 95.81 124 GLY A O 1
ATOM 981 N N . ASN A 1 125 ? -8.914 10.616 3.925 1.00 95.56 125 ASN A N 1
ATOM 982 C CA . ASN A 1 125 ? -9.662 9.931 4.978 1.00 95.56 125 ASN A CA 1
ATOM 983 C C . ASN A 1 125 ? -8.901 8.702 5.486 1.00 95.56 125 ASN A C 1
ATOM 985 O O . ASN A 1 125 ? -8.363 7.946 4.679 1.00 95.56 125 ASN A O 1
ATOM 989 N N . TRP A 1 126 ? -8.907 8.501 6.806 1.00 95.94 126 TRP A N 1
ATOM 990 C CA . TRP A 1 126 ? -8.199 7.419 7.511 1.00 95.94 126 TRP A CA 1
ATOM 991 C C . TRP A 1 126 ? -6.670 7.518 7.542 1.00 95.94 126 TRP A C 1
ATOM 993 O O . TRP A 1 126 ? -6.034 6.655 8.133 1.00 95.94 126 TRP A O 1
ATOM 1003 N N . SER A 1 127 ? -6.085 8.603 7.023 1.00 96.06 127 SER A N 1
ATOM 1004 C CA . SER A 1 127 ? -4.696 8.966 7.337 1.00 96.06 127 SER A CA 1
ATOM 1005 C C . SER A 1 127 ? -4.452 9.075 8.846 1.00 96.06 127 SER A C 1
ATOM 1007 O O . SER A 1 127 ? -5.397 9.223 9.628 1.00 96.06 127 SER A O 1
ATOM 1009 N N . ASP A 1 128 ? -3.188 9.067 9.256 1.00 93.06 128 ASP A N 1
ATOM 1010 C CA . ASP A 1 128 ? -2.767 9.117 10.661 1.00 93.06 128 ASP A CA 1
ATOM 1011 C C . ASP A 1 128 ? -3.376 10.278 11.459 1.00 93.06 128 ASP A C 1
ATOM 1013 O O . ASP A 1 128 ? -3.705 10.153 12.640 1.00 93.06 128 ASP A O 1
ATOM 1017 N N . HIS A 1 129 ? -3.580 11.411 10.790 1.00 93.25 129 HIS A N 1
ATOM 1018 C CA . HIS A 1 129 ? -4.146 12.626 11.373 1.00 93.25 129 HIS A CA 1
ATOM 1019 C C . HIS A 1 129 ? -5.628 12.837 11.021 1.00 93.25 129 HIS A C 1
ATOM 1021 O O . HIS A 1 129 ? -6.182 13.909 11.270 1.00 93.25 129 HIS A O 1
ATOM 1027 N N . SER A 1 130 ? -6.292 11.841 10.428 1.00 95.38 130 SER A N 1
ATOM 1028 C CA . SER A 1 130 ? -7.687 11.957 10.008 1.00 95.38 130 SER A CA 1
ATOM 1029 C C . SER A 1 130 ? -8.639 12.010 11.201 1.00 95.38 130 SER A C 1
ATOM 1031 O O . SER A 1 130 ? -8.618 11.153 12.083 1.00 95.38 130 SER A O 1
ATOM 1033 N N . GLN A 1 131 ? -9.574 12.961 11.177 1.00 94.88 131 GLN A N 1
ATOM 1034 C CA . GLN A 1 131 ? -10.618 13.060 12.200 1.00 94.88 131 GLN A CA 1
ATOM 1035 C C . GLN A 1 131 ? -11.581 11.861 12.194 1.00 94.88 131 GLN A C 1
ATOM 1037 O O . GLN A 1 131 ? -12.254 11.617 13.191 1.00 94.88 131 GLN A O 1
ATOM 1042 N N . LYS A 1 132 ? -11.607 11.068 11.112 1.00 93.50 132 LYS A N 1
ATOM 1043 C CA . LYS A 1 132 ? -12.413 9.842 11.009 1.00 93.50 132 LYS A CA 1
ATOM 1044 C C . LYS A 1 132 ? -12.120 8.843 12.128 1.00 93.50 132 LYS A C 1
ATOM 1046 O O . LYS A 1 132 ? -13.024 8.152 12.582 1.00 93.50 132 LYS A O 1
ATOM 1051 N N . TRP A 1 133 ? -10.896 8.838 12.649 1.00 94.50 133 TRP A N 1
ATOM 1052 C CA . TRP A 1 133 ? -10.519 8.004 13.787 1.00 94.50 133 TRP A CA 1
ATOM 1053 C C . TRP A 1 133 ? -11.228 8.370 15.097 1.00 94.50 133 TRP A C 1
ATOM 1055 O O . TRP A 1 133 ? -11.201 7.577 16.031 1.00 94.50 133 TRP A O 1
ATOM 1065 N N . HIS A 1 134 ? -11.856 9.545 15.206 1.00 92.38 134 HIS A N 1
ATOM 1066 C CA . HIS A 1 134 ? -12.671 9.899 16.374 1.00 92.38 134 HIS A CA 1
ATOM 1067 C C . HIS A 1 134 ? -14.036 9.198 16.387 1.00 92.38 134 HIS A C 1
ATOM 1069 O O . HIS A 1 134 ? -14.641 9.099 17.448 1.00 92.38 134 HIS A O 1
ATOM 1075 N N . GLU A 1 135 ? -14.502 8.692 15.240 1.00 90.94 135 GLU A N 1
ATOM 1076 C CA . GLU A 1 135 ? -15.739 7.903 15.129 1.00 90.94 135 GLU A CA 1
ATOM 1077 C C . GLU A 1 135 ? -15.528 6.436 15.566 1.00 90.94 135 GLU A C 1
ATOM 1079 O O . GLU A 1 135 ? -16.489 5.683 15.700 1.00 90.94 135 GLU A O 1
ATOM 1084 N N . VAL A 1 136 ? -14.275 6.025 15.790 1.00 92.06 136 VAL A N 1
ATOM 1085 C CA . VAL A 1 136 ? -13.885 4.654 16.147 1.00 92.06 136 VAL A CA 1
ATOM 1086 C C . VAL A 1 136 ? -13.754 4.505 17.666 1.00 92.06 136 VAL A C 1
ATOM 1088 O O . VAL A 1 136 ? -13.143 5.375 18.298 1.00 92.06 136 VAL A O 1
ATOM 1091 N N . PRO A 1 137 ? -14.251 3.405 18.269 1.00 92.88 137 PRO A N 1
ATOM 1092 C CA . PRO A 1 137 ? -14.021 3.107 19.680 1.00 92.88 137 PRO A CA 1
ATOM 1093 C C . PRO A 1 137 ? -12.535 3.162 20.052 1.00 92.88 137 PRO A C 1
ATOM 1095 O O . PRO A 1 137 ? -11.669 2.725 19.293 1.00 92.88 137 PRO A O 1
ATOM 1098 N N . TYR A 1 138 ? -12.236 3.682 21.244 1.00 90.81 138 TYR A N 1
ATOM 1099 C CA . TYR A 1 138 ? -10.859 3.928 21.684 1.00 90.81 138 TYR A CA 1
ATOM 1100 C C . TYR A 1 138 ? -9.965 2.678 21.602 1.00 90.81 138 TYR A C 1
ATOM 1102 O O . TYR A 1 138 ? -8.837 2.767 21.123 1.00 90.81 138 TYR A O 1
ATOM 1110 N N . GLU A 1 139 ? -10.472 1.514 22.013 1.00 91.00 139 GLU A N 1
ATOM 1111 C CA . GLU A 1 139 ? -9.712 0.257 22.014 1.00 91.00 139 GLU A CA 1
ATOM 1112 C C . GLU A 1 139 ? -9.317 -0.194 20.600 1.00 91.00 139 GLU A C 1
ATOM 1114 O O . GLU A 1 139 ? -8.144 -0.472 20.352 1.00 91.00 139 GLU A O 1
ATOM 1119 N N . GLU A 1 140 ? -10.258 -0.195 19.652 1.00 90.50 140 GLU A N 1
ATOM 1120 C CA . GLU A 1 140 ? -9.989 -0.531 18.245 1.00 90.50 140 GLU A CA 1
ATOM 1121 C C . GLU A 1 140 ? -9.030 0.474 17.605 1.00 90.50 140 GLU A C 1
ATOM 1123 O O . GLU A 1 140 ? -8.074 0.099 16.920 1.00 90.50 140 GLU A O 1
ATOM 1128 N N . ARG A 1 141 ? -9.233 1.768 17.881 1.00 91.62 141 ARG A N 1
ATOM 1129 C CA . ARG A 1 141 ? -8.346 2.828 17.402 1.00 91.62 141 ARG A CA 1
ATOM 1130 C C . ARG A 1 141 ? -6.912 2.605 17.878 1.00 91.62 141 ARG A C 1
ATOM 1132 O O . ARG A 1 141 ? -6.001 2.736 17.071 1.00 91.62 141 ARG A O 1
ATOM 1139 N N . MET A 1 142 ? -6.699 2.263 19.147 1.00 90.06 142 MET A N 1
ATOM 1140 C CA . MET A 1 142 ? -5.355 2.042 19.699 1.00 90.06 142 MET A CA 1
ATOM 1141 C C . MET A 1 142 ? -4.646 0.816 19.105 1.00 90.06 142 MET A C 1
ATOM 1143 O O . MET A 1 142 ? -3.417 0.766 19.110 1.00 90.06 142 MET A O 1
ATOM 1147 N N . GLN A 1 143 ? -5.393 -0.162 18.586 1.00 90.81 143 GLN A N 1
ATOM 1148 C CA . GLN A 1 143 ? -4.826 -1.340 17.919 1.00 90.81 143 GLN A CA 1
ATOM 1149 C C . GLN A 1 143 ? -4.435 -1.068 16.460 1.00 90.81 143 GLN A C 1
ATOM 1151 O O . GLN A 1 143 ? -3.496 -1.679 15.945 1.00 90.81 143 GLN A O 1
ATOM 1156 N N . LEU A 1 144 ? -5.164 -0.175 15.786 1.00 90.62 144 LEU A N 1
ATOM 1157 C CA . LEU A 1 144 ? -5.015 0.072 14.351 1.00 90.62 144 LEU A CA 1
ATOM 1158 C C . LEU A 1 144 ? -4.168 1.307 14.037 1.00 90.62 144 LEU A C 1
ATOM 1160 O O . LEU A 1 144 ? -3.334 1.258 13.131 1.00 90.62 144 LEU A O 1
ATOM 1164 N N . LEU A 1 145 ? -4.386 2.407 14.758 1.00 90.88 145 LEU A N 1
ATOM 1165 C CA . LEU A 1 145 ? -3.776 3.702 14.480 1.00 90.88 145 LEU A CA 1
ATOM 1166 C C . LEU A 1 145 ? -2.439 3.846 15.208 1.00 90.88 145 LEU A C 1
ATOM 1168 O O . LEU A 1 145 ? -2.379 3.849 16.438 1.00 90.88 145 LEU A O 1
ATOM 1172 N N . ALA A 1 146 ? -1.377 4.075 14.444 1.00 89.50 146 ALA A N 1
ATOM 1173 C CA . ALA A 1 146 ? -0.075 4.451 14.969 1.00 89.50 146 ALA A CA 1
ATOM 1174 C C . ALA A 1 146 ? 0.384 5.734 14.277 1.00 89.50 146 ALA A C 1
ATOM 1176 O O . ALA A 1 146 ? 0.812 5.666 13.141 1.00 89.50 146 ALA A O 1
ATOM 1177 N N . ILE A 1 147 ? 0.324 6.873 14.974 1.00 89.25 147 ILE A N 1
ATOM 1178 C CA . ILE A 1 147 ? 0.723 8.174 14.414 1.00 89.25 147 ILE A CA 1
ATOM 1179 C C . ILE A 1 147 ? 2.250 8.237 14.317 1.00 89.25 147 ILE A C 1
ATOM 1181 O O . ILE A 1 147 ? 2.915 8.523 15.323 1.00 89.25 147 ILE A O 1
ATOM 1185 N N . LYS A 1 148 ? 2.813 7.916 13.149 1.00 91.00 148 LYS A N 1
ATOM 1186 C CA . LYS A 1 148 ? 4.267 7.845 12.921 1.00 91.00 148 LYS A CA 1
ATOM 1187 C C . LYS A 1 148 ? 4.578 8.056 11.442 1.00 91.00 148 LYS A C 1
ATOM 1189 O O . LYS A 1 148 ? 4.067 7.308 10.637 1.00 91.00 148 LYS A O 1
ATOM 1194 N N . ASP A 1 149 ? 5.528 8.937 11.116 1.00 88.94 149 ASP A N 1
ATOM 1195 C CA . ASP A 1 149 ? 6.050 9.062 9.742 1.00 88.94 149 ASP A CA 1
ATOM 1196 C C . ASP A 1 149 ? 7.007 7.896 9.438 1.00 88.94 149 ASP A C 1
ATOM 1198 O O . ASP A 1 149 ? 8.220 7.975 9.656 1.00 88.94 149 ASP A O 1
ATOM 1202 N N . ASN A 1 150 ? 6.438 6.758 9.048 1.00 90.50 150 ASN A N 1
ATOM 1203 C CA . ASN A 1 150 ? 7.151 5.521 8.713 1.00 90.50 150 ASN A CA 1
ATOM 1204 C C . ASN A 1 150 ? 6.734 4.951 7.342 1.00 90.50 150 ASN A C 1
ATOM 1206 O O . ASN A 1 150 ? 7.130 3.833 6.975 1.00 90.50 150 ASN A O 1
ATOM 1210 N N . GLY A 1 151 ? 5.946 5.717 6.587 1.00 93.50 151 GLY A N 1
ATOM 1211 C CA . GLY A 1 151 ? 5.394 5.372 5.287 1.00 93.50 151 GLY A CA 1
ATOM 1212 C C . GLY A 1 151 ? 4.160 4.472 5.353 1.00 93.50 151 GLY A C 1
ATOM 1213 O O . GLY A 1 151 ? 3.637 4.142 4.289 1.00 93.50 151 GLY A O 1
ATOM 1214 N N . GLU A 1 152 ? 3.719 4.030 6.530 1.00 96.12 152 GLU A N 1
ATOM 1215 C CA . GLU A 1 152 ? 2.540 3.183 6.725 1.00 96.12 152 GLU A CA 1
ATOM 1216 C C . GLU A 1 152 ? 1.309 4.043 6.991 1.00 96.12 152 GLU A C 1
ATOM 1218 O O . GLU A 1 152 ? 1.333 4.923 7.833 1.00 96.12 152 GLU A O 1
ATOM 1223 N N . PHE A 1 153 ? 0.215 3.776 6.287 1.00 97.25 153 PHE A N 1
ATOM 1224 C CA . PHE A 1 153 ? -1.021 4.526 6.464 1.00 97.25 153 PHE A CA 1
ATOM 1225 C C . PHE A 1 153 ? -2.240 3.661 6.173 1.00 97.25 153 PHE A C 1
ATOM 1227 O O . PHE A 1 153 ? -2.188 2.698 5.400 1.00 97.25 153 PHE A O 1
ATOM 1234 N N . TRP A 1 154 ? -3.372 4.044 6.753 1.00 97.69 154 TRP A N 1
ATOM 1235 C CA . TRP A 1 154 ? -4.671 3.478 6.414 1.00 97.69 154 TRP A CA 1
ATOM 1236 C C . TRP A 1 154 ? -5.405 4.347 5.392 1.00 97.69 154 TRP A C 1
ATOM 1238 O O . TRP A 1 154 ? -5.285 5.572 5.366 1.00 97.69 154 TRP A O 1
ATOM 1248 N N . MET A 1 155 ? -6.215 3.705 4.558 1.00 97.44 155 MET A N 1
ATOM 1249 C CA . MET A 1 155 ? -7.175 4.366 3.678 1.00 97.44 155 MET A CA 1
ATOM 1250 C C . MET A 1 155 ? -8.425 3.511 3.502 1.00 97.44 155 MET A C 1
ATOM 1252 O O . MET A 1 155 ? -8.415 2.304 3.765 1.00 97.44 155 MET A O 1
ATOM 1256 N N . SER A 1 156 ? -9.513 4.131 3.046 1.00 96.50 156 SER A N 1
ATOM 1257 C CA . SER A 1 156 ? -10.707 3.372 2.684 1.00 96.50 156 SER A CA 1
ATOM 1258 C C . SER A 1 156 ? -10.418 2.468 1.485 1.00 96.50 156 SER A C 1
ATOM 1260 O O . SER A 1 156 ? -9.669 2.838 0.580 1.00 96.50 156 SER A O 1
ATOM 1262 N N . PHE A 1 157 ? -11.034 1.287 1.441 1.00 95.94 157 PHE A N 1
ATOM 1263 C CA . PHE A 1 157 ? -10.902 0.392 0.291 1.00 95.94 157 PHE A CA 1
ATOM 1264 C C . PHE A 1 157 ? -11.424 1.043 -1.001 1.00 95.94 157 PHE A C 1
ATOM 1266 O O . PHE A 1 157 ? -10.872 0.823 -2.074 1.00 95.94 157 PHE A O 1
ATOM 1273 N N . CYS A 1 158 ? -12.438 1.906 -0.901 1.00 94.44 158 CYS A N 1
ATOM 1274 C CA . CYS A 1 158 ? -12.935 2.683 -2.035 1.00 94.44 158 CYS A CA 1
ATOM 1275 C C . CYS A 1 158 ? -11.869 3.644 -2.584 1.00 94.44 158 CYS A C 1
ATOM 1277 O O . CYS A 1 158 ? -11.667 3.708 -3.796 1.00 94.44 158 CYS A O 1
ATOM 1279 N N . ASP A 1 159 ? -11.160 4.365 -1.709 1.00 96.19 159 ASP A N 1
ATOM 1280 C CA . ASP A 1 159 ? -10.044 5.221 -2.123 1.00 96.19 159 ASP A CA 1
ATOM 1281 C C . ASP A 1 159 ? -8.895 4.380 -2.686 1.00 96.19 159 ASP A C 1
ATOM 1283 O O . ASP A 1 159 ? -8.320 4.729 -3.713 1.00 96.19 159 ASP A O 1
ATOM 1287 N N . PHE A 1 160 ? -8.609 3.230 -2.080 1.00 96.94 160 PHE A N 1
ATOM 1288 C CA . PHE A 1 160 ? -7.596 2.307 -2.576 1.00 96.94 160 PHE A CA 1
ATOM 1289 C C . PHE A 1 160 ? -7.872 1.877 -4.028 1.00 96.94 160 PHE A C 1
ATOM 1291 O O . PHE A 1 160 ? -7.016 2.052 -4.892 1.00 96.94 160 PHE A O 1
ATOM 1298 N N . VAL A 1 161 ? -9.091 1.422 -4.334 1.00 95.38 161 VAL A N 1
ATOM 1299 C CA . VAL A 1 161 ? -9.516 1.053 -5.701 1.00 95.38 161 VAL A CA 1
ATOM 1300 C C . VAL A 1 161 ? -9.480 2.245 -6.667 1.00 95.38 161 VAL A C 1
ATOM 1302 O O . VAL A 1 161 ? -9.210 2.078 -7.858 1.00 95.38 161 VAL A O 1
ATOM 1305 N N . ARG A 1 162 ? -9.755 3.455 -6.168 1.00 94.69 162 ARG A N 1
ATOM 1306 C CA . ARG A 1 162 ? -9.755 4.688 -6.963 1.00 94.69 162 ARG A CA 1
ATOM 1307 C C . ARG A 1 162 ? -8.348 5.148 -7.345 1.00 94.69 162 ARG A C 1
ATOM 1309 O O . ARG A 1 162 ? -8.155 5.612 -8.468 1.00 94.69 162 ARG A O 1
ATOM 1316 N N . TYR A 1 163 ? -7.402 5.106 -6.409 1.00 95.81 163 TYR A N 1
ATOM 1317 C CA . TYR A 1 163 ? -6.071 5.684 -6.603 1.00 95.81 163 TYR A CA 1
ATOM 1318 C C . TYR A 1 163 ? -5.055 4.680 -7.153 1.00 95.81 163 TYR A C 1
ATOM 1320 O O . TYR A 1 163 ? -4.219 5.078 -7.967 1.00 95.81 163 TYR A O 1
ATOM 1328 N N . PHE A 1 164 ? -5.124 3.409 -6.755 1.00 95.62 164 PHE A N 1
ATOM 1329 C CA . PHE A 1 164 ? -4.192 2.378 -7.211 1.00 95.62 164 PHE A CA 1
ATOM 1330 C C . PHE A 1 164 ? -4.659 1.739 -8.519 1.00 95.62 164 PHE A C 1
ATOM 1332 O O . PHE A 1 164 ? -5.855 1.583 -8.765 1.00 95.62 164 PHE A O 1
ATOM 1339 N N . ASP A 1 165 ? -3.707 1.390 -9.385 1.00 94.12 165 ASP A N 1
ATOM 1340 C CA . ASP A 1 165 ? -4.003 0.827 -10.704 1.00 94.12 165 ASP A CA 1
ATOM 1341 C C . ASP A 1 165 ? -4.082 -0.704 -10.663 1.00 94.12 165 ASP A C 1
ATOM 1343 O O . ASP A 1 165 ? -4.865 -1.292 -11.415 1.00 94.12 165 ASP A O 1
ATOM 1347 N N . ASP A 1 166 ? -3.331 -1.343 -9.766 1.00 93.31 166 ASP A N 1
ATOM 1348 C CA . ASP A 1 166 ? -3.283 -2.793 -9.621 1.00 93.31 166 ASP A CA 1
ATOM 1349 C C . ASP A 1 166 ? -2.825 -3.262 -8.232 1.00 93.31 166 ASP A C 1
ATOM 1351 O O . ASP A 1 166 ? -2.233 -2.516 -7.444 1.00 93.31 166 ASP A O 1
ATOM 1355 N N . VAL A 1 167 ? -3.101 -4.538 -7.961 1.00 94.19 167 VAL A N 1
ATOM 1356 C CA . VAL A 1 167 ? -2.653 -5.284 -6.783 1.00 94.19 167 VAL A CA 1
ATOM 1357 C C . VAL A 1 167 ? -2.124 -6.635 -7.227 1.00 94.19 167 VAL A C 1
ATOM 1359 O O . VAL A 1 167 ? -2.779 -7.358 -7.974 1.00 94.19 167 VAL A O 1
ATOM 1362 N N . THR A 1 168 ? -0.966 -7.022 -6.714 1.00 92.81 168 THR A N 1
ATOM 1363 C CA . THR A 1 168 ? -0.443 -8.378 -6.844 1.00 92.81 168 THR A CA 1
ATOM 1364 C C . THR A 1 168 ? -0.459 -9.057 -5.484 1.00 92.81 168 THR A C 1
ATOM 1366 O O . THR A 1 168 ? 0.037 -8.493 -4.515 1.00 92.81 168 THR A O 1
ATOM 1369 N N . ILE A 1 169 ? -0.976 -10.280 -5.415 1.00 92.94 169 ILE A N 1
ATOM 1370 C CA . ILE A 1 169 ? -0.983 -11.114 -4.210 1.00 92.94 169 ILE A CA 1
ATOM 1371 C C . ILE A 1 169 ? -0.180 -12.375 -4.510 1.00 92.94 169 ILE A C 1
ATOM 1373 O O . ILE A 1 169 ? -0.449 -13.060 -5.492 1.00 92.94 169 ILE A O 1
ATOM 1377 N N . CYS A 1 170 ? 0.805 -12.689 -3.680 1.00 91.94 170 CYS A N 1
ATOM 1378 C CA . CYS A 1 170 ? 1.639 -13.874 -3.787 1.00 91.94 170 CYS A CA 1
ATOM 1379 C C . CYS A 1 170 ? 1.362 -14.813 -2.618 1.00 91.94 170 CYS A C 1
ATOM 1381 O O . CYS A 1 170 ? 1.706 -14.511 -1.471 1.00 91.94 170 CYS A O 1
ATOM 1383 N N . GLN A 1 171 ? 0.783 -15.971 -2.918 1.00 87.69 171 GLN A N 1
ATOM 1384 C CA . GLN A 1 171 ? 0.589 -17.035 -1.946 1.00 87.69 171 GLN A CA 1
ATOM 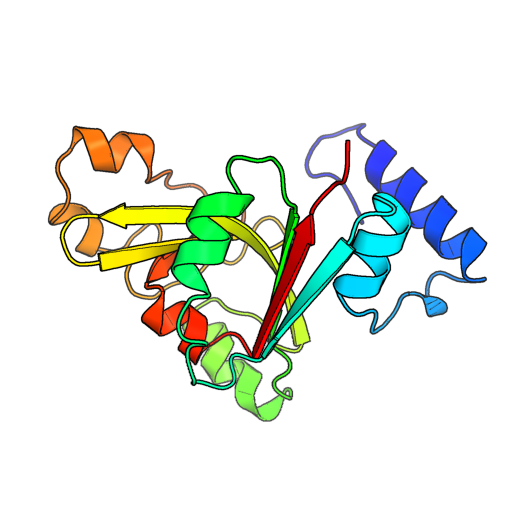1385 C C . GLN A 1 171 ? 1.809 -17.959 -1.936 1.00 87.69 171 GLN A C 1
ATOM 1387 O O . GLN A 1 171 ? 2.263 -18.434 -2.979 1.00 87.69 171 GLN A O 1
ATOM 1392 N N . GLN A 1 172 ? 2.326 -18.234 -0.743 1.00 76.50 172 GLN A N 1
ATOM 1393 C CA . GLN A 1 172 ? 3.368 -19.236 -0.543 1.00 76.50 172 GLN A CA 1
ATOM 1394 C C . GLN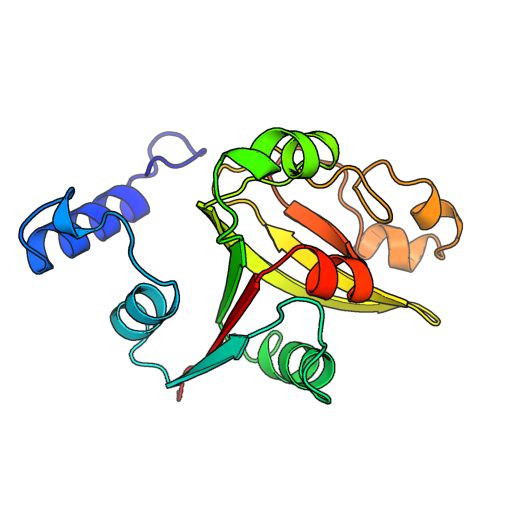 A 1 172 ? 2.707 -20.613 -0.382 1.00 76.50 172 GLN A C 1
ATOM 1396 O O . GLN A 1 172 ? 1.725 -20.753 0.342 1.00 76.50 172 GLN A O 1
ATOM 1401 N N . THR A 1 173 ? 3.212 -21.629 -1.081 1.00 62.91 173 THR A N 1
ATOM 1402 C CA . THR A 1 173 ? 2.661 -22.998 -1.091 1.00 62.91 173 THR A CA 1
ATOM 1403 C C . THR A 1 173 ? 3.333 -23.929 -0.072 1.00 62.91 173 THR A C 1
ATOM 1405 O O . THR A 1 173 ? 3.530 -25.108 -0.357 1.00 62.91 173 THR A O 1
ATOM 1408 N N . ARG A 1 174 ? 3.715 -23.434 1.111 1.00 56.53 174 ARG A N 1
ATOM 1409 C CA . ARG A 1 174 ? 4.356 -24.258 2.151 1.00 56.53 174 ARG A CA 1
ATOM 1410 C C . ARG A 1 174 ? 3.788 -24.001 3.533 1.00 56.53 174 ARG A C 1
ATOM 1412 O O . ARG A 1 174 ? 3.664 -22.810 3.886 1.00 56.53 174 ARG A O 1
#

Secondary structure (DSSP, 8-state):
---SSTT--HHHHHHHHHHHHTSSSGGGTT--HHHHHHHHH-PEEEEEE-TT---TTHHHHHHHHTTTT-EEEEEE---GGGHHHHHHTT--TTEEEEEEEEEEETTEEEEEEE-TTS-----STTSTT-GGGGGS-HHHHHHH----SSSEEEEEHHHHHHH-SEEEEEE---

pLDDT: mean 90.1, std 7.24, range [56.53, 97.81]

Foldseek 3Di:
DDDPDPPDCPVVVVLVVVQVVQPHNVSVPPDDPVVVLCVVFVFDKDKFFLQLNDDPCVLVVQQPCLVVVKWKKFAAADDPVCQVVQVVQQHGHPAMKTFRDWDDAPPFTKTKIFGPVQAGEGNDDQFLPHPNLVVGPPVVSVVPHDNDRGRITMDTVSVVSNRIGMMMITHHPD

Radius of gyration: 16.75 Å; chains: 1; bounding box: 44×41×38 Å

Organism: NCBI:txid7168

InterPro domains:
  IPR001300 Peptidase C2, calpain, catalytic domain [PF00648] (2-171)
  IPR001300 Peptidase C2, calpain, catalytic domain [PS50203] (1-173)
  IPR001300 Peptidase C2, calpain, catalytic domain [SM00230] (1-172)
  IPR022684 Peptidase C2, calpain family [PR00704] (23-50)
  IPR022684 Peptidase C2, calpain family [PR00704] (149-170)
  IPR022684 Peptidase C2, calpain family [PTHR10183] (3-171)
  IPR038765 Papain-like cysteine peptidase superfamily [SSF54001] (2-172)

Sequence (174 aa):
MKSSVQNEFWAALVEKAYAKLHGSYEALAGGTGIRGMTALTGGITAHYILKGNQPHDLFEILEKYLPLRALATCAIHKNDQYKHVYESVGLRVQHAYSVLRVVRLCNVKLVCVRNPWGHVEWKGNWSDHSQKWHEVPYEERMQLLAIKDNGEFWMSFCDFVRYFDDVTICQQTR